Protein AF-A0A544W368-F1 (afdb_monomer_lite)

Secondary structure (DSSP, 8-state):
-HHHHHHHHHHHHHHHHHHHHHTSPP---EEEEETTEEEEESS---S--TTPPPSS---SS---SGGGS-S-------S----TT---------

pLDDT: mean 70.91, std 12.66, range [41.69, 94.0]

Sequence (94 aa):
MRLRQCCTSVGLVLTFLSVGIAASSPASADCTNAGAATVCAQGSVRGGGPDAPVAGPSYPSYCADPWYCDDGWDVDIIWDPGRPGGGGGIGPRR

Structure (mmCIF, N/CA/C/O backbone):
data_AF-A0A544W368-F1
#
_entry.id   AF-A0A544W368-F1
#
loop_
_atom_site.group_PDB
_atom_site.id
_atom_site.type_symbol
_atom_site.label_atom_id
_atom_site.label_alt_id
_atom_site.label_comp_id
_atom_site.label_asym_id
_atom_site.label_entity_id
_atom_site.label_seq_id
_atom_site.pdbx_PDB_ins_code
_atom_site.Cartn_x
_atom_site.Cartn_y
_atom_site.Cartn_z
_atom_site.occupancy
_atom_site.B_iso_or_equiv
_atom_site.auth_seq_id
_atom_site.auth_comp_id
_atom_site.auth_asym_id
_atom_site.auth_atom_id
_atom_site.pdbx_PDB_model_num
ATOM 1 N N . MET A 1 1 ? -38.983 -11.192 31.697 1.00 61.22 1 MET A N 1
ATOM 2 C CA . MET A 1 1 ? -37.699 -11.874 32.003 1.00 61.22 1 MET A CA 1
ATOM 3 C C . MET A 1 1 ? -36.663 -11.724 30.882 1.00 61.22 1 MET A C 1
ATOM 5 O O . MET A 1 1 ? -35.541 -11.351 31.188 1.00 61.22 1 MET A O 1
ATOM 9 N N . ARG A 1 2 ? -37.035 -11.882 29.599 1.00 72.25 2 ARG A N 1
ATOM 10 C CA . ARG A 1 2 ? -36.113 -11.774 28.443 1.00 72.25 2 ARG A CA 1
ATOM 11 C C . ARG A 1 2 ? -35.339 -10.448 28.321 1.00 72.25 2 ARG A C 1
ATOM 13 O O . ARG A 1 2 ? -34.161 -10.474 27.997 1.00 72.25 2 ARG A O 1
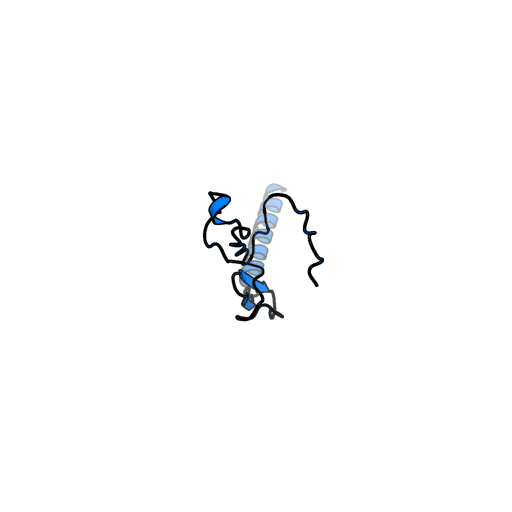ATOM 20 N N . LEU A 1 3 ? -35.965 -9.309 28.639 1.00 72.25 3 LEU A N 1
ATOM 21 C CA . LEU A 1 3 ? -35.316 -7.991 28.542 1.00 72.25 3 LEU A CA 1
ATOM 22 C C . LEU A 1 3 ? -34.152 -7.832 29.540 1.00 72.25 3 LEU A C 1
ATOM 24 O O . LEU A 1 3 ? -33.087 -7.351 29.180 1.00 72.25 3 LEU A O 1
ATOM 28 N N . ARG A 1 4 ? -34.328 -8.320 30.779 1.00 77.50 4 ARG A N 1
ATOM 29 C CA . ARG A 1 4 ? -33.287 -8.290 31.822 1.00 77.50 4 ARG A CA 1
ATOM 30 C C . ARG A 1 4 ? -32.094 -9.178 31.464 1.00 77.50 4 ARG A C 1
ATOM 32 O O . ARG A 1 4 ? -30.964 -8.740 31.621 1.00 77.50 4 ARG A O 1
ATOM 39 N N . GLN A 1 5 ? -32.354 -10.373 30.930 1.00 79.50 5 GLN A N 1
ATOM 40 C CA . GLN A 1 5 ? -31.315 -11.293 30.452 1.00 79.50 5 GLN A CA 1
ATOM 41 C C . GLN A 1 5 ? -30.510 -10.709 29.282 1.00 79.50 5 GLN A C 1
ATOM 43 O O . GLN A 1 5 ? -29.289 -10.844 29.251 1.00 79.50 5 GLN A O 1
ATOM 48 N N . CYS A 1 6 ? -31.179 -10.007 28.362 1.00 84.88 6 CYS A N 1
ATOM 49 C CA . CYS A 1 6 ? -30.532 -9.360 27.222 1.00 84.88 6 CYS A CA 1
ATOM 50 C C . CYS A 1 6 ? -29.617 -8.203 27.654 1.00 84.88 6 CYS A C 1
ATOM 52 O O . CYS A 1 6 ? -28.492 -8.082 27.173 1.00 84.88 6 CYS A O 1
ATOM 54 N N . CYS A 1 7 ? -30.063 -7.368 28.597 1.00 86.88 7 CYS A N 1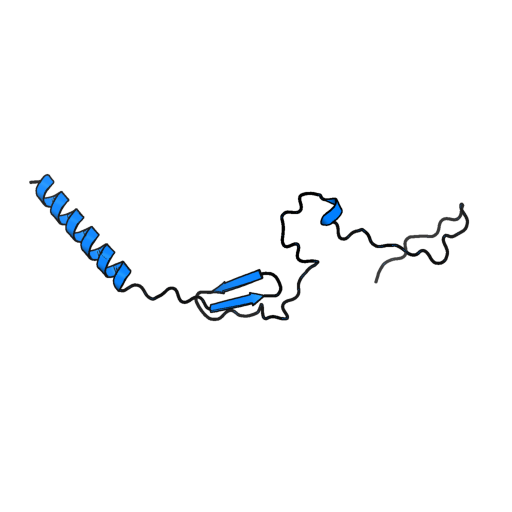
ATOM 55 C CA . CYS A 1 7 ? -29.236 -6.280 29.120 1.00 86.88 7 CYS A CA 1
ATOM 56 C C . CYS A 1 7 ? -27.997 -6.809 29.857 1.00 86.88 7 CYS A C 1
ATOM 58 O O . CYS A 1 7 ? -26.907 -6.271 29.674 1.00 86.88 7 CYS A O 1
ATOM 60 N N . THR A 1 8 ? -28.136 -7.888 30.638 1.00 88.50 8 THR A N 1
ATOM 61 C CA . THR A 1 8 ? -26.991 -8.504 31.328 1.00 88.50 8 THR A CA 1
ATOM 62 C C . THR A 1 8 ? -25.983 -9.117 30.359 1.00 88.50 8 THR A C 1
ATOM 64 O O . THR A 1 8 ? -24.783 -8.945 30.557 1.00 88.50 8 THR A O 1
ATOM 67 N N . SER A 1 9 ? -26.434 -9.778 29.285 1.00 89.38 9 SER A N 1
ATOM 68 C CA . SER A 1 9 ? -25.522 -10.336 28.279 1.00 89.38 9 SER A CA 1
ATOM 69 C C . SER A 1 9 ? -24.793 -9.245 27.496 1.00 89.38 9 SER A C 1
ATOM 71 O O . SER A 1 9 ? -23.599 -9.370 27.251 1.00 89.38 9 SER A O 1
ATOM 73 N N . VAL A 1 10 ? -25.480 -8.153 27.147 1.00 92.19 10 VAL A N 1
ATOM 74 C CA . VAL A 1 10 ? -24.864 -7.019 26.438 1.00 92.19 10 VAL A CA 1
ATOM 75 C C . VAL A 1 10 ? -23.813 -6.330 27.310 1.00 92.19 10 VAL A C 1
ATOM 77 O O . VAL A 1 10 ? -22.706 -6.078 26.838 1.00 92.19 10 VAL A O 1
ATOM 80 N N . GLY A 1 11 ? -24.121 -6.083 28.588 1.00 91.25 11 GLY A N 1
ATOM 81 C CA . GLY A 1 11 ? -23.156 -5.512 29.531 1.00 91.25 11 GLY A CA 1
ATOM 82 C C . GLY A 1 11 ? -21.907 -6.383 29.673 1.00 91.25 11 GLY A C 1
ATOM 83 O O . GLY A 1 11 ? -20.790 -5.879 29.597 1.00 91.25 11 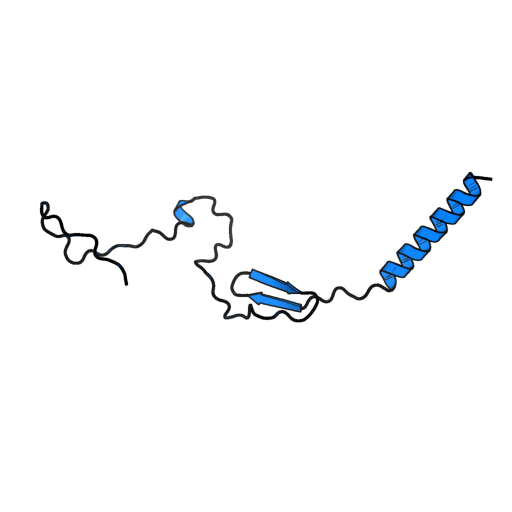GLY A O 1
ATOM 84 N N . LEU A 1 12 ? -22.092 -7.700 29.779 1.00 92.25 12 LEU A N 1
ATOM 85 C CA . LEU A 1 12 ? -20.993 -8.657 29.859 1.00 92.25 12 LEU A CA 1
ATOM 86 C C . LEU A 1 12 ? -20.114 -8.631 28.596 1.00 92.25 12 LEU A C 1
ATOM 88 O O . LEU A 1 12 ? -18.894 -8.507 28.705 1.00 92.25 12 LEU A O 1
ATOM 92 N N . VAL A 1 13 ? -20.710 -8.654 27.401 1.00 94.00 13 VAL A N 1
ATOM 93 C CA . VAL A 1 13 ? -19.962 -8.567 26.132 1.00 94.00 13 VAL A CA 1
ATOM 94 C C . VAL A 1 13 ? -19.151 -7.271 26.046 1.00 94.00 13 VAL A C 1
ATOM 96 O O . VAL A 1 13 ? -17.969 -7.315 25.710 1.00 94.00 13 VAL A O 1
ATOM 99 N N . LEU A 1 14 ? -19.744 -6.130 26.407 1.00 92.12 14 LEU A N 1
ATOM 100 C CA . LEU A 1 14 ? -19.057 -4.833 26.400 1.00 92.12 14 LEU A CA 1
ATOM 101 C C . LEU A 1 14 ? -17.869 -4.802 27.370 1.00 92.12 14 LEU A C 1
ATOM 103 O O . LEU A 1 14 ? -16.798 -4.303 27.016 1.00 92.12 14 LEU A O 1
ATOM 107 N N . THR A 1 15 ? -18.017 -5.372 28.570 1.00 90.62 15 THR A N 1
ATOM 108 C CA . THR A 1 15 ? -16.903 -5.456 29.528 1.00 90.62 15 THR A CA 1
ATOM 109 C C . THR A 1 15 ? -15.761 -6.330 29.011 1.00 90.62 15 THR A C 1
ATOM 111 O O . THR A 1 15 ? -14.609 -5.901 29.052 1.00 90.62 15 THR A O 1
ATOM 114 N N . PHE A 1 16 ? -16.058 -7.506 28.447 1.00 90.12 16 PHE A N 1
ATOM 115 C CA . PHE A 1 16 ? -15.026 -8.391 27.900 1.00 90.12 16 PHE A CA 1
ATOM 116 C C . PHE A 1 16 ? -14.316 -7.793 26.683 1.00 90.12 16 PHE A C 1
ATOM 118 O O . PHE A 1 16 ? -13.100 -7.933 26.564 1.00 90.12 16 PHE A O 1
ATOM 125 N N . LEU A 1 17 ? -15.039 -7.075 25.819 1.00 90.56 17 LEU A N 1
ATOM 126 C CA . LEU A 1 17 ? -14.448 -6.377 24.678 1.00 90.56 17 LEU A CA 1
ATOM 127 C C . LEU A 1 17 ? -13.433 -5.318 25.137 1.00 90.56 17 LEU A C 1
ATOM 129 O O . LEU A 1 17 ? -12.324 -5.247 24.616 1.00 90.56 17 LEU A O 1
ATOM 133 N N . SER A 1 18 ? -13.798 -4.539 26.156 1.00 81.62 18 SER A N 1
ATOM 134 C CA . SER A 1 18 ? -12.959 -3.465 26.705 1.00 81.62 18 SER A CA 1
ATOM 135 C C . SER A 1 18 ? -11.655 -4.010 27.297 1.00 81.62 18 SER A C 1
ATOM 137 O O . SER A 1 18 ? -10.574 -3.489 27.026 1.00 81.62 18 SER A O 1
ATOM 139 N N . VAL A 1 19 ? -11.754 -5.098 28.067 1.00 88.00 19 VAL A N 1
ATOM 140 C CA . VAL A 1 19 ? -10.595 -5.787 28.654 1.00 88.00 19 VAL A CA 1
ATOM 141 C C . VAL A 1 19 ? -9.711 -6.394 27.565 1.00 88.00 19 VAL A C 1
ATOM 143 O O . VAL A 1 19 ? -8.492 -6.281 27.646 1.00 88.00 19 VAL A O 1
ATOM 146 N N . GLY A 1 20 ? -10.307 -6.979 26.522 1.00 85.12 20 GLY A N 1
ATOM 147 C CA . GLY A 1 20 ? -9.568 -7.532 25.385 1.00 85.12 20 GLY A CA 1
ATOM 148 C C . GLY A 1 20 ? -8.750 -6.483 24.628 1.00 85.12 20 GLY A C 1
ATOM 149 O O . GLY A 1 20 ? -7.617 -6.759 24.248 1.00 85.12 20 GLY A O 1
ATOM 150 N N . ILE A 1 21 ? -9.279 -5.267 24.464 1.00 83.69 21 ILE A N 1
ATOM 151 C CA . ILE A 1 21 ? -8.552 -4.157 23.829 1.00 83.69 21 ILE A CA 1
ATOM 152 C C . ILE A 1 21 ? -7.400 -3.684 24.725 1.00 83.69 21 ILE A C 1
ATOM 154 O O . ILE A 1 21 ? -6.279 -3.528 24.246 1.00 83.69 21 ILE A O 1
ATOM 158 N N . ALA A 1 22 ? -7.643 -3.505 26.027 1.00 84.56 22 ALA A N 1
ATOM 159 C CA . ALA A 1 22 ? -6.615 -3.054 26.970 1.00 84.56 22 ALA A CA 1
ATOM 160 C C . ALA A 1 22 ? -5.483 -4.078 27.173 1.00 84.56 22 ALA A C 1
ATOM 162 O O . ALA A 1 22 ? -4.341 -3.694 27.407 1.00 84.56 22 ALA A O 1
ATOM 163 N N . ALA A 1 23 ? -5.798 -5.372 27.082 1.00 82.50 23 ALA A N 1
ATOM 164 C CA . ALA A 1 23 ? -4.833 -6.465 27.182 1.00 82.50 23 ALA A CA 1
ATOM 165 C C . ALA A 1 23 ? -4.231 -6.873 25.826 1.00 82.50 23 ALA A C 1
ATOM 167 O O . ALA A 1 23 ? -3.392 -7.776 25.780 1.00 82.50 23 ALA A O 1
ATOM 168 N N . SER A 1 24 ? -4.661 -6.252 24.723 1.00 75.94 24 SER A N 1
ATOM 169 C CA . SER A 1 24 ? -4.097 -6.553 23.411 1.00 75.94 24 SER A CA 1
ATOM 170 C C . SER A 1 24 ? -2.619 -6.170 23.380 1.00 75.94 24 SER A C 1
ATOM 172 O O . SER A 1 24 ? -2.203 -5.141 23.916 1.00 75.94 24 SER A O 1
ATOM 174 N N . SER A 1 25 ? -1.797 -7.031 22.780 1.00 69.62 25 SER A N 1
ATOM 175 C CA . SER A 1 25 ? -0.394 -6.697 22.555 1.00 69.62 25 SER A CA 1
ATOM 176 C C . SER A 1 25 ? -0.315 -5.459 21.655 1.00 69.62 25 SER A C 1
ATOM 178 O O . SER A 1 25 ? -1.086 -5.377 20.693 1.00 69.62 25 SER A O 1
ATOM 180 N N . PRO A 1 26 ? 0.602 -4.508 21.920 1.00 68.94 26 PRO A N 1
ATOM 181 C CA . PRO A 1 26 ? 0.809 -3.394 21.009 1.00 68.94 26 PRO A CA 1
ATOM 182 C C . PRO A 1 26 ? 1.127 -3.958 19.624 1.00 68.94 26 PRO A C 1
ATOM 184 O O . PRO A 1 26 ? 1.941 -4.877 19.496 1.00 68.94 26 PRO A O 1
ATOM 187 N N . ALA A 1 27 ? 0.479 -3.425 18.589 1.00 67.94 27 ALA A N 1
ATOM 188 C CA . ALA A 1 27 ? 0.811 -3.746 17.209 1.00 67.94 27 ALA A CA 1
ATOM 189 C C . ALA A 1 27 ? 2.193 -3.152 16.887 1.00 67.94 27 ALA A C 1
ATOM 191 O O . ALA A 1 27 ? 2.311 -2.061 16.341 1.00 67.94 27 ALA A O 1
ATOM 192 N N . SER A 1 28 ? 3.245 -3.855 17.299 1.00 68.94 28 SER A N 1
ATOM 193 C CA . SER A 1 28 ? 4.625 -3.551 16.949 1.00 68.94 28 SER A CA 1
ATOM 194 C C . SER A 1 28 ? 4.914 -4.245 15.626 1.00 68.94 28 SER A C 1
ATOM 196 O O . SER A 1 28 ? 5.101 -5.462 15.590 1.00 68.94 28 SER A O 1
ATOM 198 N N . ALA A 1 29 ? 4.890 -3.485 14.536 1.00 76.19 29 ALA A N 1
ATOM 199 C CA . ALA A 1 29 ? 5.380 -3.953 13.252 1.00 76.19 29 ALA A CA 1
ATOM 200 C C . ALA A 1 29 ? 6.829 -3.495 13.088 1.00 76.19 29 ALA A C 1
ATOM 202 O O . ALA A 1 29 ? 7.144 -2.335 13.356 1.00 76.19 29 ALA A O 1
ATOM 203 N N . ASP A 1 30 ? 7.703 -4.399 12.659 1.00 81.81 30 ASP A N 1
ATOM 204 C CA . ASP A 1 30 ? 9.022 -4.002 12.182 1.00 81.81 30 ASP A CA 1
ATOM 205 C C . ASP A 1 30 ? 8.818 -3.440 10.773 1.00 81.81 30 ASP A C 1
ATOM 207 O O . ASP A 1 30 ? 8.256 -4.130 9.916 1.00 81.81 30 ASP A O 1
ATOM 211 N N . CYS A 1 31 ? 9.164 -2.168 10.567 1.00 82.75 31 CYS A N 1
ATOM 212 C CA . CYS A 1 31 ? 9.012 -1.490 9.286 1.00 82.75 31 CYS A CA 1
ATOM 213 C C . CYS A 1 31 ? 10.383 -1.046 8.777 1.00 82.75 31 CYS A C 1
ATOM 215 O O . CYS A 1 31 ? 11.111 -0.341 9.476 1.00 82.75 31 CYS A O 1
ATOM 217 N N . THR A 1 32 ? 10.706 -1.411 7.538 1.00 85.50 32 THR A N 1
ATOM 218 C CA . THR A 1 32 ? 11.936 -0.995 6.853 1.00 85.50 32 THR A CA 1
ATOM 219 C C . THR A 1 32 ? 11.607 -0.330 5.522 1.00 85.50 32 THR A C 1
ATOM 221 O O . THR A 1 32 ? 10.589 -0.632 4.888 1.00 85.50 32 THR A O 1
ATOM 224 N N . ASN A 1 33 ? 12.473 0.590 5.097 1.00 81.25 33 ASN A N 1
ATOM 225 C CA . ASN A 1 33 ? 12.415 1.156 3.758 1.00 81.25 33 ASN A CA 1
ATOM 226 C C . ASN A 1 33 ? 13.123 0.218 2.770 1.00 81.25 33 ASN A C 1
ATOM 228 O O . ASN A 1 33 ? 14.321 -0.021 2.911 1.00 81.25 33 ASN A O 1
ATOM 232 N N . ALA A 1 34 ? 12.376 -0.264 1.779 1.00 81.25 34 ALA A N 1
ATOM 233 C CA . ALA A 1 34 ? 12.819 -1.144 0.709 1.00 81.25 34 ALA A CA 1
ATOM 234 C C . ALA A 1 34 ? 12.892 -0.366 -0.613 1.00 81.25 34 ALA A C 1
ATOM 236 O O . ALA A 1 34 ? 12.010 -0.473 -1.470 1.00 81.25 34 ALA A O 1
ATOM 237 N N . GLY A 1 35 ? 13.937 0.450 -0.764 1.00 79.06 35 GLY A N 1
ATOM 238 C CA . GLY A 1 35 ? 14.134 1.314 -1.930 1.00 79.06 35 GLY A CA 1
ATOM 239 C C . GLY A 1 35 ? 13.084 2.428 -2.012 1.00 79.06 35 GLY A C 1
ATOM 240 O O . GLY A 1 35 ? 13.283 3.510 -1.463 1.00 79.06 35 GLY A O 1
ATOM 241 N N . ALA A 1 36 ? 11.967 2.158 -2.695 1.00 74.19 36 ALA A N 1
ATOM 242 C CA . ALA A 1 36 ? 10.859 3.096 -2.922 1.00 74.19 36 ALA A CA 1
ATOM 243 C C . ALA A 1 36 ? 9.547 2.706 -2.208 1.00 74.19 36 ALA A C 1
ATOM 245 O O . ALA A 1 36 ? 8.527 3.371 -2.389 1.00 74.19 36 ALA A O 1
ATOM 246 N N . ALA A 1 37 ? 9.549 1.635 -1.411 1.00 72.81 37 ALA A N 1
ATOM 247 C CA . ALA A 1 37 ? 8.366 1.145 -0.708 1.00 72.81 37 ALA A CA 1
ATOM 248 C C . ALA A 1 37 ? 8.653 0.913 0.780 1.00 72.81 37 ALA A C 1
ATOM 250 O O . ALA A 1 37 ? 9.734 0.475 1.161 1.00 72.81 37 ALA A O 1
ATOM 251 N N . THR A 1 38 ? 7.664 1.167 1.638 1.00 83.56 38 THR A N 1
ATOM 252 C CA . THR A 1 38 ? 7.736 0.803 3.063 1.00 83.56 38 THR A CA 1
ATOM 253 C C . THR A 1 38 ? 7.142 -0.587 3.270 1.00 83.56 38 THR A C 1
ATOM 255 O O . THR A 1 38 ? 5.986 -0.821 2.918 1.00 83.56 38 THR A O 1
ATOM 258 N N . VAL A 1 39 ? 7.919 -1.503 3.852 1.00 80.88 39 VAL A N 1
ATOM 259 C CA . VAL A 1 39 ? 7.489 -2.879 4.147 1.00 80.88 39 VAL A CA 1
ATOM 260 C C . VAL A 1 39 ? 7.381 -3.053 5.654 1.00 80.88 39 VAL A C 1
ATOM 262 O O . VAL A 1 39 ? 8.345 -2.781 6.362 1.00 80.88 39 VAL A O 1
ATOM 265 N N . CYS A 1 40 ? 6.229 -3.532 6.129 1.00 84.94 40 CYS A N 1
ATOM 266 C CA . CYS A 1 40 ? 5.970 -3.785 7.546 1.00 84.94 40 CYS A CA 1
ATOM 267 C C . CYS A 1 40 ? 5.566 -5.247 7.784 1.00 84.94 40 CYS A C 1
ATOM 269 O O . CYS A 1 40 ? 4.763 -5.797 7.027 1.00 84.94 40 CYS A O 1
ATOM 271 N N . ALA A 1 41 ? 6.079 -5.864 8.852 1.00 79.88 41 ALA A N 1
ATOM 272 C CA . ALA A 1 41 ? 5.742 -7.238 9.235 1.00 79.88 41 ALA A CA 1
ATOM 273 C C . ALA A 1 41 ? 5.442 -7.380 10.740 1.00 79.88 41 ALA A C 1
ATOM 275 O O . ALA A 1 41 ? 6.006 -6.672 11.573 1.00 79.88 41 ALA A O 1
ATOM 276 N N . GLN A 1 42 ? 4.568 -8.333 11.101 1.00 77.19 42 GLN A N 1
ATOM 277 C CA . GLN A 1 42 ? 4.399 -8.796 12.488 1.00 77.19 42 GLN A CA 1
ATOM 278 C C . GLN A 1 42 ? 5.596 -9.686 12.867 1.00 77.19 42 GLN A C 1
ATOM 280 O O . GLN A 1 42 ? 5.537 -10.912 12.790 1.00 77.19 42 GLN A O 1
ATOM 285 N N . GLY A 1 43 ? 6.718 -9.051 13.199 1.00 75.38 43 GLY A N 1
ATOM 286 C CA . GLY A 1 43 ? 8.030 -9.677 13.384 1.00 75.38 43 GLY A CA 1
ATOM 287 C C . GLY A 1 43 ? 9.079 -9.013 12.491 1.00 75.38 43 GLY A C 1
ATOM 288 O O . GLY A 1 43 ? 8.768 -8.054 11.800 1.00 75.38 43 GLY A O 1
ATOM 289 N N . SER A 1 44 ? 10.320 -9.504 12.481 1.00 79.31 44 SER A N 1
ATOM 290 C CA . SER A 1 44 ? 11.381 -8.874 11.682 1.00 79.31 44 SER A CA 1
ATOM 291 C C . SER A 1 44 ? 11.166 -9.046 10.175 1.00 79.31 44 SER A C 1
ATOM 293 O O . SER A 1 44 ? 10.916 -10.163 9.695 1.00 79.31 44 SER A O 1
ATOM 295 N N . VAL A 1 45 ? 11.306 -7.951 9.423 1.00 78.56 45 VAL A N 1
ATOM 296 C CA . VAL A 1 45 ? 11.313 -7.979 7.954 1.00 78.56 45 VAL A CA 1
ATOM 297 C C . VAL A 1 45 ? 12.592 -8.684 7.477 1.00 78.56 45 VAL A C 1
ATOM 299 O O . VAL A 1 45 ? 13.686 -8.396 7.959 1.00 78.56 45 VAL A O 1
ATOM 302 N N . ARG A 1 46 ? 12.474 -9.648 6.551 1.00 72.38 46 ARG A N 1
ATOM 303 C CA . ARG A 1 46 ? 13.626 -10.266 5.867 1.00 72.38 46 ARG A CA 1
ATOM 304 C C . ARG A 1 46 ? 13.668 -9.769 4.424 1.00 72.38 46 ARG A C 1
ATOM 306 O O . ARG A 1 46 ? 12.757 -10.059 3.657 1.00 72.38 46 ARG A O 1
ATOM 313 N N . GLY A 1 47 ? 14.740 -9.064 4.065 1.00 69.56 47 GLY A N 1
ATOM 314 C CA . GLY A 1 47 ? 14.881 -8.404 2.762 1.00 69.56 47 GLY A CA 1
ATOM 315 C C . GLY A 1 47 ? 14.277 -6.997 2.747 1.00 69.56 47 GLY A C 1
ATOM 316 O O . GLY A 1 47 ? 13.609 -6.597 3.693 1.00 69.56 47 GLY A O 1
ATOM 317 N N . GLY A 1 48 ? 14.540 -6.223 1.692 1.00 68.12 48 GLY A N 1
ATOM 318 C CA . GLY A 1 48 ? 14.014 -4.857 1.592 1.00 68.12 48 GLY A CA 1
ATOM 319 C C . GLY A 1 48 ? 14.794 -3.813 2.399 1.00 68.12 48 GLY A C 1
ATOM 320 O O . GLY A 1 48 ? 14.191 -2.916 2.971 1.00 68.12 48 GLY A O 1
ATOM 321 N N . GLY A 1 49 ? 16.120 -3.944 2.494 1.00 69.38 49 GLY A N 1
ATOM 322 C CA . GLY A 1 49 ? 16.972 -2.885 3.044 1.00 69.38 49 GLY A CA 1
ATOM 323 C C . GLY A 1 49 ? 17.021 -1.642 2.138 1.00 69.38 49 GLY A C 1
ATOM 324 O O . GLY A 1 49 ? 16.410 -1.641 1.066 1.00 69.38 49 GLY A O 1
ATOM 325 N N . PRO A 1 50 ? 17.795 -0.606 2.512 1.00 66.81 50 PRO A N 1
ATOM 326 C CA . PRO A 1 50 ? 17.968 0.585 1.675 1.00 66.81 50 PRO A CA 1
ATOM 327 C C . PRO A 1 50 ? 18.499 0.250 0.270 1.00 66.81 50 PRO A C 1
ATOM 329 O O . PRO A 1 50 ? 18.203 0.967 -0.677 1.00 66.81 50 PRO A O 1
ATOM 332 N N . ASP A 1 51 ? 19.204 -0.876 0.129 1.00 71.81 51 ASP A N 1
ATOM 333 C CA . ASP A 1 51 ? 19.762 -1.381 -1.130 1.00 71.81 51 ASP A CA 1
ATOM 334 C C . ASP A 1 51 ? 18.813 -2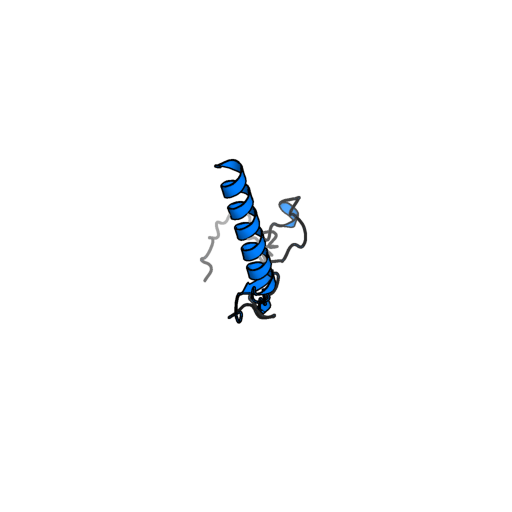.325 -1.898 1.00 71.81 51 ASP A C 1
ATOM 336 O O . ASP A 1 51 ? 19.252 -3.106 -2.745 1.00 71.81 51 ASP A O 1
ATOM 340 N N . ALA A 1 52 ? 17.514 -2.337 -1.580 1.00 76.62 52 ALA A N 1
ATOM 341 C CA . ALA A 1 52 ? 16.556 -3.168 -2.301 1.00 76.62 52 ALA A CA 1
ATOM 342 C C . ALA A 1 52 ? 16.515 -2.784 -3.794 1.00 76.62 52 ALA A C 1
ATOM 344 O O . ALA A 1 52 ? 16.428 -1.596 -4.115 1.00 76.62 52 ALA A O 1
ATOM 345 N N . PRO A 1 53 ? 16.543 -3.763 -4.718 1.00 68.44 53 PRO A N 1
ATOM 346 C CA . PRO A 1 53 ? 16.514 -3.472 -6.143 1.00 68.44 53 PRO A CA 1
ATOM 347 C C . PRO A 1 53 ? 15.181 -2.825 -6.524 1.00 68.44 53 PRO A C 1
ATOM 349 O O . PRO A 1 53 ? 14.110 -3.374 -6.259 1.00 68.44 53 PRO A O 1
ATOM 352 N N . VAL A 1 54 ? 15.258 -1.664 -7.171 1.00 72.19 54 VAL A N 1
ATOM 353 C CA . VAL A 1 54 ? 14.101 -0.964 -7.731 1.00 72.19 54 VAL A CA 1
ATOM 354 C C . VAL A 1 54 ? 14.041 -1.282 -9.222 1.00 72.19 54 VAL A C 1
ATOM 356 O O . VAL A 1 54 ? 14.965 -0.970 -9.973 1.00 72.19 54 VAL A O 1
ATOM 359 N N . ALA A 1 55 ? 12.965 -1.943 -9.647 1.00 68.25 55 ALA A N 1
ATOM 360 C CA . ALA A 1 55 ? 12.704 -2.234 -11.052 1.00 68.25 55 ALA A CA 1
ATOM 361 C C . ALA A 1 55 ? 12.126 -0.983 -11.733 1.00 68.25 55 ALA A C 1
ATOM 363 O O . ALA A 1 55 ? 10.919 -0.888 -11.931 1.00 68.25 55 ALA A O 1
ATOM 364 N N . GLY A 1 56 ? 12.992 -0.013 -12.027 1.00 70.44 56 GLY A N 1
ATOM 365 C CA . GLY A 1 56 ? 12.645 1.195 -12.780 1.00 70.44 56 GLY A CA 1
ATOM 366 C C . GLY A 1 56 ? 12.598 2.487 -11.952 1.00 70.44 56 GLY A C 1
ATOM 367 O O . GLY A 1 56 ? 12.845 2.480 -10.743 1.00 70.44 56 GLY A O 1
ATOM 368 N N . PRO A 1 57 ? 12.342 3.628 -12.606 1.00 70.06 57 PRO A N 1
ATOM 369 C CA . PRO A 1 57 ? 12.215 4.912 -11.931 1.00 70.06 57 PRO A CA 1
ATOM 370 C C . PRO A 1 57 ? 11.018 4.932 -10.967 1.00 70.06 57 PRO A C 1
ATOM 372 O O . PRO A 1 57 ? 9.921 4.471 -11.271 1.00 70.06 57 PRO A O 1
ATOM 375 N N . SER A 1 58 ? 11.233 5.486 -9.771 1.00 68.19 58 SER A N 1
ATOM 376 C CA . SER A 1 58 ? 10.156 5.726 -8.809 1.00 68.19 58 SER A CA 1
ATOM 377 C C . SER A 1 58 ? 9.466 7.043 -9.148 1.00 68.19 58 SER A C 1
ATOM 379 O O . SER A 1 58 ? 10.082 8.105 -9.049 1.00 68.19 58 SER A O 1
ATOM 381 N N . TYR A 1 59 ? 8.193 6.975 -9.539 1.00 68.75 59 TYR A N 1
ATOM 382 C CA . TYR A 1 59 ? 7.368 8.146 -9.824 1.00 68.75 59 TYR A CA 1
ATOM 383 C C . TYR A 1 59 ? 6.547 8.522 -8.579 1.00 68.75 59 TYR A C 1
ATOM 385 O O . TYR A 1 59 ? 5.623 7.793 -8.215 1.00 68.75 59 TYR A O 1
ATOM 393 N N . PRO A 1 60 ? 6.839 9.653 -7.903 1.00 61.84 60 PRO A N 1
ATOM 394 C CA . PRO A 1 60 ? 6.177 10.027 -6.645 1.00 61.84 60 PRO A CA 1
ATOM 395 C C . PRO A 1 60 ? 4.699 10.422 -6.794 1.00 61.84 60 PRO A C 1
ATOM 397 O O . PRO A 1 60 ? 4.003 10.599 -5.795 1.00 61.84 60 PRO A O 1
ATOM 400 N N . SER A 1 61 ? 4.219 10.610 -8.024 1.00 63.56 61 SER A N 1
ATOM 401 C CA . SER A 1 61 ? 2.863 11.054 -8.347 1.00 63.56 61 SER A CA 1
ATOM 402 C C . SER A 1 61 ? 2.208 10.128 -9.365 1.00 63.56 61 SER A C 1
ATOM 404 O O . SER A 1 61 ? 2.893 9.494 -10.163 1.00 63.56 61 SER A O 1
ATOM 4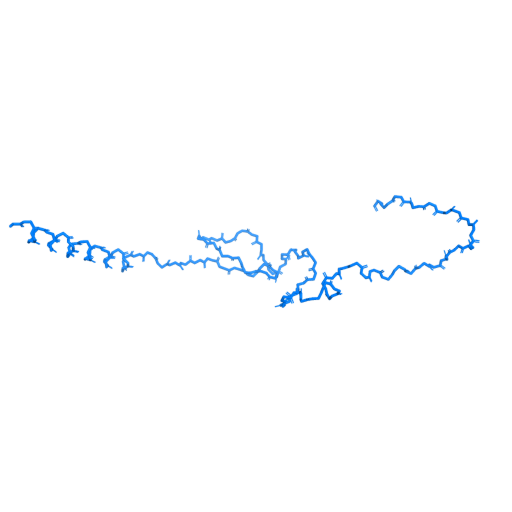06 N N . TYR A 1 62 ? 0.870 10.100 -9.369 1.00 63.25 62 TYR A N 1
ATOM 407 C CA . TYR A 1 62 ? 0.081 9.461 -10.425 1.00 63.25 62 TYR A CA 1
ATOM 408 C C . TYR A 1 62 ? 0.598 9.899 -11.800 1.00 63.25 62 TYR A C 1
ATOM 410 O O . TYR A 1 62 ? 0.708 11.094 -12.079 1.00 63.25 62 TYR A O 1
ATOM 418 N N . CYS A 1 63 ? 0.922 8.910 -12.630 1.00 67.31 63 CYS A N 1
ATOM 419 C CA . CYS A 1 63 ? 1.262 9.077 -14.0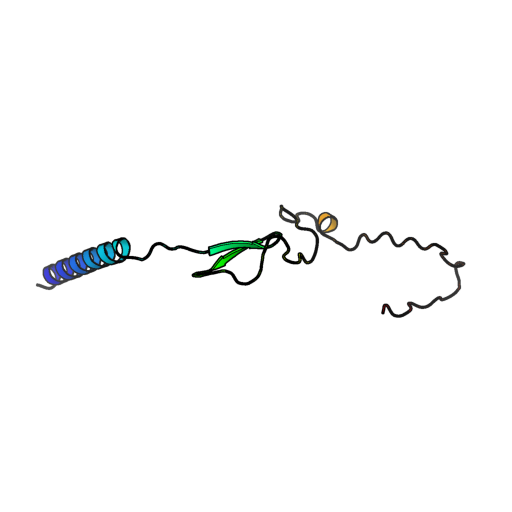34 1.00 67.31 63 CYS A CA 1
ATOM 420 C C . CYS A 1 63 ? 0.031 9.560 -14.798 1.00 67.31 63 CYS A C 1
ATOM 422 O O . CYS A 1 63 ? -0.683 8.769 -15.409 1.00 67.31 63 CYS A O 1
ATOM 424 N N . ALA A 1 64 ? -0.241 10.863 -14.714 1.00 62.00 64 ALA A N 1
ATOM 425 C CA . ALA A 1 64 ? -1.354 11.499 -15.414 1.00 62.00 64 ALA A CA 1
ATOM 426 C C . ALA A 1 64 ? -1.261 11.371 -16.927 1.00 62.00 64 ALA A C 1
ATOM 428 O O . ALA A 1 64 ? -2.265 11.377 -17.635 1.00 62.00 64 ALA A O 1
ATOM 429 N N . ASP A 1 65 ? -0.035 11.215 -17.382 1.00 60.50 65 ASP A N 1
ATOM 430 C CA . ASP A 1 65 ? 0.365 11.345 -18.746 1.00 60.50 65 ASP A CA 1
ATOM 431 C C . ASP A 1 65 ? 1.295 10.173 -19.067 1.00 60.50 65 ASP A C 1
ATOM 433 O O . ASP A 1 65 ? 2.394 10.101 -18.508 1.00 60.50 65 ASP A O 1
ATOM 437 N N . PRO A 1 66 ? 0.881 9.244 -19.948 1.00 58.66 66 PRO A N 1
ATOM 438 C CA . PRO A 1 66 ? 1.666 8.058 -20.287 1.00 58.66 66 PRO A CA 1
ATOM 439 C C . PRO A 1 66 ? 3.083 8.397 -20.762 1.00 58.66 66 PRO A C 1
ATOM 441 O O . PRO A 1 66 ? 4.005 7.636 -20.515 1.00 58.66 66 PRO A O 1
ATOM 444 N N . TRP A 1 67 ? 3.265 9.569 -21.381 1.00 62.06 67 TRP A N 1
ATOM 445 C CA . TRP A 1 67 ? 4.552 10.043 -21.893 1.00 62.06 67 TRP A CA 1
ATOM 446 C C . TRP A 1 67 ? 5.573 10.400 -20.804 1.00 62.06 67 TRP A C 1
ATOM 448 O O . TRP A 1 67 ? 6.765 10.409 -21.084 1.00 62.06 67 TRP A O 1
ATOM 458 N N . TYR A 1 68 ? 5.135 10.699 -19.577 1.00 61.72 68 TYR A N 1
ATOM 459 C CA . TYR A 1 68 ? 6.034 11.027 -18.463 1.00 61.72 68 TYR A CA 1
ATOM 460 C C . TYR A 1 68 ? 6.522 9.776 -17.712 1.00 61.72 68 TYR A C 1
ATOM 462 O O . TYR A 1 68 ? 7.481 9.839 -16.943 1.00 61.72 68 TYR A O 1
ATOM 470 N N . CYS A 1 69 ? 5.857 8.643 -17.943 1.00 64.44 69 CYS A N 1
ATOM 471 C CA . CYS A 1 69 ? 6.081 7.373 -17.254 1.00 64.44 69 CYS A CA 1
ATOM 472 C C . CYS A 1 69 ? 6.403 6.223 -18.210 1.00 64.44 69 CYS A C 1
ATOM 474 O O . CYS A 1 69 ? 6.246 5.057 -17.854 1.00 64.44 69 CYS A O 1
ATOM 476 N N . ASP A 1 70 ? 6.791 6.564 -19.435 1.00 66.56 70 ASP A N 1
ATOM 477 C CA . ASP A 1 70 ? 7.308 5.614 -20.399 1.00 66.56 70 ASP A CA 1
ATOM 478 C C . ASP A 1 70 ? 8.833 5.584 -20.260 1.00 66.56 70 ASP A C 1
ATOM 480 O O . ASP A 1 70 ? 9.482 6.630 -20.274 1.00 66.56 70 ASP A O 1
ATOM 484 N N . ASP A 1 71 ? 9.400 4.391 -20.099 1.00 64.56 71 ASP A N 1
ATOM 485 C CA . ASP A 1 71 ? 10.850 4.172 -20.022 1.00 64.56 71 ASP A CA 1
ATOM 486 C C . ASP A 1 71 ? 11.464 3.952 -21.421 1.00 64.56 71 ASP A C 1
ATOM 488 O O . ASP A 1 71 ? 12.654 3.683 -21.545 1.00 64.56 71 ASP A O 1
ATOM 492 N N . GLY A 1 72 ? 10.652 4.018 -22.482 1.00 65.44 72 GLY A N 1
ATOM 493 C CA . GLY A 1 72 ? 10.990 3.658 -23.859 1.00 65.44 72 GLY A CA 1
ATOM 494 C C . GLY A 1 72 ? 11.500 4.814 -24.720 1.00 65.44 72 GLY A C 1
ATOM 495 O O . GLY A 1 72 ? 11.577 4.674 -25.940 1.00 65.44 72 GLY A O 1
ATOM 496 N N . TRP A 1 73 ? 11.884 5.945 -24.121 1.00 62.28 73 TRP A N 1
ATOM 497 C CA . TRP A 1 73 ? 12.583 7.046 -24.804 1.00 62.28 73 TRP A CA 1
ATOM 498 C C . TRP A 1 73 ? 14.088 6.783 -24.939 1.00 62.28 73 TRP A C 1
ATOM 500 O O . TRP A 1 73 ? 14.892 7.718 -24.912 1.00 62.28 73 TRP A O 1
ATOM 510 N N . ASP A 1 74 ? 14.481 5.519 -25.105 1.00 61.22 74 ASP A N 1
ATOM 511 C CA . ASP A 1 74 ? 15.846 5.171 -25.475 1.00 61.22 74 ASP A CA 1
ATOM 512 C C . ASP A 1 74 ? 16.222 5.959 -26.742 1.00 61.22 74 ASP A C 1
ATOM 514 O O . ASP A 1 74 ? 15.650 5.789 -27.822 1.00 61.22 74 ASP A O 1
ATOM 518 N N . VAL A 1 75 ? 17.173 6.888 -26.604 1.00 60.44 75 VAL A N 1
ATOM 519 C CA . VAL A 1 75 ? 17.765 7.577 -27.751 1.00 60.44 75 VAL A CA 1
ATOM 520 C C . VAL A 1 75 ? 18.707 6.581 -28.410 1.00 60.44 75 VAL A C 1
ATOM 522 O O . VAL A 1 75 ? 19.880 6.477 -28.049 1.00 60.44 75 VAL A O 1
ATOM 525 N N . ASP A 1 76 ? 18.187 5.840 -29.383 1.00 64.44 76 ASP A N 1
ATOM 526 C CA . ASP A 1 76 ? 18.994 4.968 -30.227 1.00 64.44 76 ASP A CA 1
ATOM 527 C C . ASP A 1 76 ? 19.924 5.827 -31.102 1.00 64.44 76 ASP A C 1
ATOM 529 O O . ASP A 1 76 ? 19.542 6.371 -32.142 1.00 64.44 76 ASP A O 1
ATOM 533 N N . ILE A 1 77 ? 21.181 5.972 -30.672 1.00 61.06 77 ILE A N 1
ATOM 534 C CA . ILE A 1 77 ? 22.228 6.626 -31.461 1.00 61.06 77 ILE A CA 1
ATOM 535 C C . ILE A 1 77 ? 22.739 5.611 -32.478 1.00 61.06 77 ILE A C 1
ATOM 537 O O . ILE A 1 77 ? 23.638 4.810 -32.211 1.00 61.06 77 ILE A O 1
ATOM 541 N N . ILE A 1 78 ? 22.169 5.654 -33.676 1.00 64.25 78 ILE A N 1
ATOM 542 C CA . ILE A 1 78 ? 22.674 4.874 -34.797 1.00 64.25 78 ILE A CA 1
ATOM 543 C C . ILE A 1 78 ? 23.923 5.578 -35.346 1.00 64.25 78 ILE A C 1
ATOM 545 O O . ILE A 1 78 ? 23.832 6.560 -36.079 1.00 64.25 78 ILE A O 1
ATOM 549 N N . TRP A 1 79 ? 25.103 5.077 -34.965 1.00 57.34 79 TRP A N 1
ATOM 550 C CA . TRP A 1 79 ? 26.403 5.619 -35.389 1.00 57.34 79 TRP A CA 1
ATOM 551 C C . TRP A 1 79 ? 26.663 5.471 -36.903 1.00 57.34 79 TRP A C 1
ATOM 553 O O . TRP A 1 79 ? 27.446 6.227 -37.470 1.00 57.34 79 TRP A O 1
ATOM 563 N N . ASP A 1 80 ? 25.970 4.545 -37.572 1.00 62.97 80 ASP A N 1
ATOM 564 C CA . ASP A 1 80 ? 25.964 4.409 -39.032 1.00 62.97 80 ASP A CA 1
ATOM 565 C C . ASP A 1 80 ? 24.560 3.988 -39.510 1.00 62.97 80 ASP A C 1
ATOM 567 O O . ASP A 1 80 ? 24.211 2.808 -39.419 1.00 62.97 80 ASP A O 1
ATOM 571 N N . PRO A 1 81 ? 23.707 4.930 -39.963 1.00 57.56 81 PRO A N 1
ATOM 572 C CA . PRO A 1 81 ? 22.312 4.645 -40.316 1.00 57.56 81 PRO A CA 1
ATOM 573 C C . PRO A 1 81 ? 22.134 3.744 -41.537 1.00 57.56 81 PRO A C 1
ATOM 575 O O . PRO A 1 81 ? 21.000 3.415 -41.890 1.00 57.56 81 PRO A O 1
ATOM 578 N N . GLY A 1 82 ? 23.224 3.314 -42.175 1.00 58.75 82 GLY A N 1
ATOM 579 C CA . GLY A 1 82 ? 23.161 2.580 -43.421 1.00 58.75 82 GLY A CA 1
ATOM 580 C C . GLY A 1 82 ? 22.605 3.450 -44.550 1.00 58.75 82 GLY A C 1
ATOM 581 O O . GLY A 1 82 ? 21.899 4.445 -44.375 1.00 58.75 82 GLY A O 1
ATOM 582 N N . ARG A 1 83 ? 22.956 3.096 -45.782 1.00 53.00 83 ARG A N 1
ATOM 583 C CA . ARG A 1 83 ? 22.426 3.778 -46.964 1.00 53.00 83 ARG A CA 1
ATOM 584 C C . ARG A 1 83 ? 20.941 3.410 -47.123 1.00 53.00 83 ARG A C 1
ATOM 586 O O . ARG A 1 83 ? 20.625 2.225 -46.993 1.00 53.00 83 ARG A O 1
ATOM 593 N N . PRO A 1 84 ? 20.031 4.349 -47.454 1.00 49.94 84 PRO A N 1
ATOM 594 C CA . PRO A 1 84 ? 18.627 4.012 -47.669 1.00 49.94 84 PRO A CA 1
ATOM 595 C C . PRO A 1 84 ? 18.543 3.017 -48.830 1.00 49.94 84 PRO A C 1
ATOM 597 O O . PRO A 1 84 ? 18.860 3.365 -49.969 1.00 49.94 84 PRO A O 1
ATOM 600 N N . GLY A 1 85 ? 18.194 1.765 -48.529 1.00 49.22 85 GLY A N 1
ATOM 601 C CA . GLY A 1 85 ? 18.067 0.698 -49.525 1.00 49.22 85 GLY A CA 1
ATOM 602 C C . GLY A 1 85 ? 18.880 -0.581 -49.292 1.00 49.22 85 GLY A C 1
ATOM 603 O O . GLY A 1 85 ? 19.046 -1.340 -50.242 1.00 49.22 85 GLY A O 1
ATOM 604 N N . GLY A 1 86 ? 19.372 -0.862 -48.082 1.00 43.56 86 GLY A N 1
ATOM 605 C CA . GLY A 1 86 ? 20.014 -2.147 -47.775 1.00 43.56 86 GLY A CA 1
ATOM 606 C C . GLY A 1 86 ? 19.506 -2.734 -46.465 1.00 43.56 86 GLY A C 1
ATOM 607 O O . GLY A 1 86 ? 19.775 -2.178 -45.408 1.00 43.56 86 GLY A O 1
ATOM 608 N N . GLY A 1 87 ? 18.767 -3.844 -46.535 1.00 55.62 87 GLY A N 1
ATOM 609 C CA . GLY A 1 87 ? 18.313 -4.581 -45.356 1.00 55.62 87 GLY A CA 1
ATOM 610 C C . GLY A 1 87 ? 19.489 -5.010 -44.477 1.00 55.62 87 GLY A C 1
ATOM 611 O O . GLY A 1 87 ? 20.366 -5.743 -44.926 1.00 55.62 87 GLY A O 1
ATOM 612 N N . GLY A 1 88 ? 19.493 -4.554 -43.226 1.00 44.34 88 GLY A N 1
ATOM 613 C CA . GLY A 1 88 ? 20.446 -4.949 -42.193 1.00 44.34 88 GLY A CA 1
ATOM 614 C C . GLY A 1 88 ? 19.670 -5.447 -40.983 1.00 44.34 88 GLY A C 1
ATOM 615 O O . GLY A 1 88 ? 18.921 -4.692 -40.375 1.00 44.34 88 GLY A O 1
ATOM 616 N N . GLY A 1 89 ? 19.768 -6.748 -40.718 1.00 49.16 89 GLY A N 1
ATOM 617 C CA . GLY A 1 89 ? 18.925 -7.461 -39.767 1.00 49.16 89 GLY A CA 1
ATOM 618 C C . GLY A 1 89 ? 19.079 -7.013 -38.316 1.00 49.16 89 GLY A C 1
ATOM 619 O O . GLY A 1 89 ? 20.158 -6.648 -37.857 1.00 49.16 89 GLY A O 1
ATOM 620 N N . ILE A 1 90 ? 17.972 -7.138 -37.585 1.00 55.44 90 ILE A N 1
ATOM 621 C CA . ILE A 1 90 ? 17.926 -7.127 -36.124 1.00 55.44 90 ILE A CA 1
ATOM 622 C C . ILE A 1 90 ? 18.722 -8.348 -35.640 1.00 55.44 90 ILE A C 1
ATOM 624 O O . ILE A 1 90 ? 18.256 -9.484 -35.730 1.00 55.44 90 ILE A O 1
ATOM 628 N N . GLY A 1 91 ? 19.957 -8.125 -35.192 1.00 54.41 91 GLY A N 1
ATOM 629 C CA . GLY A 1 91 ? 20.770 -9.151 -34.539 1.00 54.41 91 GLY A CA 1
ATOM 630 C C . GLY A 1 91 ? 20.275 -9.442 -33.114 1.00 54.41 91 GLY A C 1
ATOM 631 O O . GLY A 1 91 ? 19.696 -8.558 -32.477 1.00 54.41 91 GLY A O 1
ATOM 632 N N . PRO A 1 92 ? 20.479 -10.664 -32.588 1.00 46.97 92 PRO A N 1
ATOM 633 C CA . PRO A 1 92 ? 19.959 -11.049 -31.282 1.00 46.97 92 PRO A CA 1
ATOM 634 C C . PRO A 1 92 ? 20.741 -10.367 -30.156 1.00 46.97 92 PRO A C 1
ATOM 636 O O . PRO A 1 92 ? 21.970 -10.433 -30.112 1.00 46.97 92 PRO A O 1
ATOM 639 N N . ARG A 1 93 ? 20.006 -9.757 -29.220 1.00 52.34 93 ARG A N 1
ATOM 640 C CA . ARG A 1 93 ? 20.538 -9.244 -27.953 1.00 52.34 93 ARG A CA 1
ATOM 641 C C . ARG A 1 93 ? 20.894 -10.448 -27.067 1.00 52.34 93 ARG A C 1
ATOM 643 O O . ARG A 1 93 ? 20.000 -11.213 -26.707 1.00 52.34 93 ARG A O 1
ATOM 650 N N . ARG A 1 94 ? 22.187 -10.657 -26.803 1.00 41.69 94 ARG A N 1
ATOM 651 C CA . ARG A 1 94 ? 22.680 -11.535 -25.729 1.00 41.69 94 ARG A CA 1
ATOM 652 C C . ARG A 1 94 ? 22.995 -10.697 -24.507 1.00 41.69 94 ARG A C 1
ATOM 654 O O . ARG A 1 94 ? 23.500 -9.574 -24.720 1.00 41.69 94 ARG A O 1
#

Foldseek 3Di:
DVVVVVVVVVVVVVVVVVVCVVPDDPQDWAWEAQCQDIDTDSDDDDHRHVPHDDPDDDDPDPCPDVVVVDPPPPPPPPVDPDDPPDDDDDDDDD

Radius of gyration: 30.32 Å; chains: 1; bounding box: 64×23×82 Å

Organism: NCBI:txid49897